Protein AF-A0A0Q9TL33-F1 (afdb_monomer)

pLDDT: mean 83.11, std 14.34, range [39.47, 98.44]

Mean predicted aligned error: 9.35 Å

Sequence (117 aa):
MSAASTEHEPSVVTLPAIECAPWCLDGHGHPDAPFPEDQVCRGETVQVPLTRAPLVEVGTDEWEREQLHFYLLRHAGAHMTTVEMYRGDLGETVSLTVDEAQALGEALLEAARRARA

Structure (mmCIF, N/CA/C/O backbone):
data_AF-A0A0Q9TL33-F1
#
_entry.id   AF-A0A0Q9TL33-F1
#
loop_
_atom_site.group_PDB
_atom_site.id
_atom_site.type_symbol
_atom_site.label_atom_id
_atom_site.label_alt_id
_atom_site.label_comp_id
_atom_site.label_asym_id
_atom_site.label_entity_id
_atom_site.label_seq_id
_atom_site.pdbx_PDB_ins_code
_atom_site.Cartn_x
_atom_site.Cartn_y
_atom_site.Cartn_z
_atom_site.occupancy
_atom_site.B_iso_or_equiv
_atom_site.auth_seq_id
_atom_site.auth_comp_id
_atom_site.auth_asym_id
_atom_site.auth_atom_id
_atom_site.pdbx_PDB_model_num
ATOM 1 N N . MET A 1 1 ? 37.772 35.009 -33.913 1.00 39.47 1 MET A N 1
ATOM 2 C CA . MET A 1 1 ? 37.209 33.722 -34.364 1.00 39.47 1 MET A CA 1
ATOM 3 C C . MET A 1 1 ? 36.877 32.939 -33.106 1.00 39.47 1 MET A C 1
ATOM 5 O O . MET A 1 1 ? 37.792 32.437 -32.470 1.00 39.47 1 MET A O 1
ATOM 9 N N . SER A 1 2 ? 35.619 32.983 -32.665 1.00 44.19 2 SER A N 1
ATOM 10 C CA . SER A 1 2 ? 35.162 32.258 -31.474 1.00 44.19 2 SER A CA 1
ATOM 11 C C . SER A 1 2 ? 34.949 30.797 -31.837 1.00 44.19 2 SER A C 1
ATOM 13 O O . SER A 1 2 ? 34.191 30.504 -32.759 1.00 44.19 2 SER A O 1
ATOM 15 N N . ALA A 1 3 ? 35.634 29.897 -31.137 1.00 44.16 3 ALA A N 1
ATOM 16 C CA . ALA A 1 3 ? 35.323 28.480 -31.183 1.00 44.16 3 ALA A CA 1
ATOM 17 C C . ALA A 1 3 ? 33.991 28.266 -30.453 1.00 44.16 3 ALA A C 1
ATOM 19 O O . ALA A 1 3 ? 33.862 28.628 -29.285 1.00 44.16 3 ALA A O 1
ATOM 20 N N . ALA A 1 4 ? 32.996 27.747 -31.168 1.00 47.25 4 ALA A N 1
ATOM 21 C CA . ALA A 1 4 ? 31.754 27.289 -30.571 1.00 47.25 4 ALA A CA 1
ATOM 22 C C . ALA A 1 4 ? 32.051 26.007 -29.785 1.00 47.25 4 ALA A C 1
ATOM 24 O O . ALA A 1 4 ? 32.533 25.026 -30.352 1.00 47.25 4 ALA A O 1
ATOM 25 N N . SER A 1 5 ? 31.805 26.041 -28.478 1.00 49.16 5 SER A N 1
ATOM 26 C CA . SER A 1 5 ? 31.795 24.847 -27.643 1.00 49.16 5 SER A CA 1
ATOM 27 C C . SER A 1 5 ? 30.585 24.009 -28.039 1.00 49.16 5 SER A C 1
ATOM 29 O O . SER A 1 5 ? 29.450 24.411 -27.806 1.00 49.16 5 SER A O 1
ATOM 31 N N . THR A 1 6 ? 30.826 22.872 -28.683 1.00 50.06 6 THR A N 1
ATOM 32 C CA . THR A 1 6 ? 29.796 21.865 -28.931 1.00 50.06 6 THR A CA 1
ATOM 33 C C . THR A 1 6 ? 29.438 21.228 -27.593 1.00 50.06 6 THR A C 1
ATOM 35 O O . THR A 1 6 ? 30.202 20.419 -27.065 1.00 50.06 6 THR A O 1
ATOM 38 N N . GLU A 1 7 ? 28.305 21.623 -27.021 1.00 49.69 7 GLU A N 1
ATOM 39 C CA . GLU A 1 7 ? 27.710 20.934 -25.881 1.00 49.69 7 GLU A CA 1
ATOM 40 C C . GLU A 1 7 ? 27.319 19.523 -26.346 1.00 49.69 7 GLU A C 1
ATOM 42 O O . GLU A 1 7 ? 26.477 19.346 -27.224 1.00 49.69 7 GLU A O 1
ATOM 47 N N . HIS A 1 8 ? 28.014 18.508 -25.830 1.00 44.88 8 HIS A N 1
ATOM 48 C CA . HIS A 1 8 ? 27.581 17.120 -25.944 1.00 44.88 8 HIS A CA 1
ATOM 49 C C . HIS A 1 8 ? 26.346 16.975 -25.050 1.00 44.88 8 HIS A C 1
ATOM 51 O O . HIS A 1 8 ? 26.486 16.845 -23.834 1.00 44.88 8 HIS A O 1
ATOM 57 N N . GLU A 1 9 ? 25.146 17.012 -25.632 1.00 54.84 9 GLU A N 1
ATOM 58 C CA . GLU A 1 9 ? 23.975 16.444 -24.966 1.00 54.84 9 GLU A CA 1
ATOM 59 C C . GLU A 1 9 ? 24.299 14.973 -24.670 1.00 54.84 9 GLU A C 1
ATOM 61 O O . GLU A 1 9 ? 24.617 14.220 -25.600 1.00 54.84 9 GLU A O 1
ATOM 66 N N . PRO A 1 10 ? 24.292 14.537 -23.398 1.00 54.75 10 PRO A N 1
ATOM 67 C CA . PRO A 1 10 ? 24.414 13.124 -23.113 1.00 54.75 10 PRO A CA 1
ATOM 68 C C . PRO A 1 10 ? 23.200 12.449 -23.745 1.00 54.75 10 PRO A C 1
ATOM 70 O O . PRO A 1 10 ? 22.064 12.695 -23.348 1.00 54.75 10 PRO A O 1
ATOM 73 N N . SER A 1 11 ? 23.445 11.616 -24.756 1.00 54.91 11 SER A N 1
ATOM 74 C CA . SER A 1 11 ? 22.450 10.685 -25.273 1.00 54.91 11 SER A CA 1
ATOM 75 C C . SER A 1 11 ? 22.003 9.829 -24.094 1.00 54.91 11 SER A C 1
ATOM 77 O O . SER A 1 11 ? 22.720 8.911 -23.696 1.00 54.91 11 SER A O 1
ATOM 79 N N . VAL A 1 12 ? 20.857 10.161 -23.497 1.00 61.66 12 VAL A N 1
ATOM 80 C CA . VAL A 1 12 ? 20.249 9.349 -22.447 1.00 61.66 12 VAL A CA 1
ATOM 81 C C . VAL A 1 12 ? 19.971 8.001 -23.090 1.00 61.66 12 VAL A C 1
ATOM 83 O O . VAL A 1 12 ? 19.131 7.885 -23.980 1.00 61.66 12 VAL A O 1
ATOM 86 N N . VAL A 1 13 ? 20.747 6.988 -22.713 1.00 63.00 13 VAL A N 1
ATOM 87 C CA . VAL A 1 13 ? 20.460 5.610 -23.098 1.00 63.00 13 VAL A CA 1
ATOM 88 C C . VAL A 1 13 ? 19.228 5.219 -22.297 1.00 63.00 13 VAL A C 1
ATOM 90 O O . VAL A 1 13 ? 19.333 4.796 -21.152 1.00 63.00 13 VAL A O 1
ATOM 93 N N . THR A 1 14 ? 18.051 5.453 -22.868 1.00 67.06 14 THR A N 1
ATOM 94 C CA . THR A 1 14 ? 16.791 5.043 -22.259 1.00 67.06 14 THR A CA 1
ATOM 95 C C . THR A 1 14 ? 16.703 3.526 -22.342 1.00 67.06 14 THR A C 1
ATOM 97 O O . THR A 1 14 ? 16.820 2.941 -23.424 1.00 67.06 14 THR A O 1
ATOM 100 N N . LEU A 1 15 ? 16.541 2.878 -21.193 1.00 78.62 15 LEU A N 1
ATOM 101 C CA . LEU A 1 15 ? 16.279 1.448 -21.135 1.00 78.62 15 LEU A CA 1
ATOM 102 C C . LEU A 1 15 ? 14.907 1.142 -21.748 1.00 78.62 15 LEU A C 1
ATOM 104 O O . LEU A 1 15 ? 14.012 1.988 -21.694 1.00 78.62 15 LEU A O 1
ATOM 108 N N . PRO A 1 16 ? 14.713 -0.050 -22.340 1.00 83.50 16 PRO A N 1
ATOM 109 C CA . PRO A 1 16 ? 13.380 -0.460 -22.753 1.00 83.50 16 PRO A CA 1
ATOM 110 C C . PRO A 1 16 ? 12.449 -0.478 -21.536 1.00 83.50 16 PRO A C 1
ATOM 112 O O . PRO A 1 16 ? 12.865 -0.855 -20.438 1.00 83.50 16 PRO A O 1
ATOM 115 N N . ALA A 1 17 ? 11.196 -0.078 -21.746 1.00 84.94 17 ALA A N 1
ATOM 116 C CA . ALA A 1 17 ? 10.186 -0.150 -20.703 1.00 84.94 17 ALA A CA 1
ATOM 117 C C . ALA A 1 17 ? 9.919 -1.611 -20.306 1.00 84.94 17 ALA A C 1
ATOM 119 O O . ALA A 1 17 ? 9.926 -2.501 -21.163 1.00 84.94 17 ALA A O 1
ATOM 120 N N . ILE A 1 18 ? 9.669 -1.861 -19.021 1.00 86.25 18 ILE A N 1
ATOM 121 C CA . ILE A 1 18 ? 9.295 -3.197 -18.545 1.00 86.25 18 ILE A CA 1
ATOM 122 C C . ILE A 1 18 ? 7.830 -3.509 -18.844 1.00 86.25 18 ILE A C 1
ATOM 124 O O . ILE A 1 18 ? 6.960 -2.640 -18.797 1.00 86.25 18 ILE A O 1
ATOM 128 N N . GLU A 1 19 ? 7.545 -4.782 -19.110 1.00 86.56 19 GLU A N 1
ATOM 129 C CA . GLU A 1 19 ? 6.171 -5.270 -19.171 1.00 86.56 19 GLU A CA 1
ATOM 130 C C . GLU A 1 19 ? 5.633 -5.456 -17.752 1.00 86.56 19 GLU A C 1
ATOM 132 O O . GLU A 1 19 ? 6.188 -6.216 -16.949 1.00 86.56 19 GLU A O 1
ATOM 137 N N . CYS A 1 20 ? 4.543 -4.759 -17.441 1.00 87.00 20 CYS A N 1
ATOM 138 C CA . CYS A 1 20 ? 3.948 -4.825 -16.120 1.00 87.00 20 CYS A CA 1
ATOM 139 C C . CYS A 1 20 ? 2.979 -5.987 -15.932 1.00 87.00 20 CYS A C 1
ATOM 141 O O . CYS A 1 20 ? 2.344 -6.484 -16.858 1.00 87.00 20 CYS A O 1
ATOM 143 N N . ALA A 1 21 ? 2.879 -6.433 -14.678 1.00 85.06 21 ALA A N 1
ATOM 144 C CA . ALA A 1 21 ? 1.940 -7.473 -14.294 1.00 85.06 21 ALA A CA 1
ATOM 145 C C . ALA A 1 21 ? 0.484 -6.998 -14.482 1.00 85.06 21 ALA A C 1
ATOM 147 O O . ALA A 1 21 ? 0.225 -5.810 -14.309 1.00 85.06 21 ALA A O 1
ATOM 148 N N . PRO A 1 22 ? -0.491 -7.900 -14.716 1.00 87.69 22 PRO A N 1
ATOM 149 C CA . PRO A 1 22 ? -1.877 -7.508 -15.010 1.00 87.69 22 PRO A CA 1
ATOM 150 C C . PRO A 1 22 ? -2.605 -6.734 -13.901 1.00 87.69 22 PRO A C 1
ATOM 152 O O . PRO A 1 22 ? -3.653 -6.153 -14.149 1.00 87.69 22 PRO A O 1
ATOM 155 N N . TRP A 1 23 ? -2.096 -6.776 -12.667 1.00 89.06 23 TRP A N 1
ATOM 156 C CA . TRP A 1 23 ? -2.632 -6.013 -11.535 1.00 89.06 23 TRP A CA 1
ATOM 157 C C . TRP A 1 23 ? -2.069 -4.590 -11.445 1.00 89.06 23 TRP A C 1
ATOM 159 O O . TRP A 1 23 ? -2.524 -3.811 -10.608 1.00 89.06 23 TRP A O 1
ATOM 169 N N . CYS A 1 24 ? -1.048 -4.261 -12.240 1.00 87.75 24 CYS A N 1
ATOM 170 C CA . CYS A 1 24 ? -0.496 -2.917 -12.306 1.00 87.75 24 CYS A CA 1
ATOM 171 C C . CYS A 1 24 ? -1.562 -1.981 -12.870 1.00 87.75 24 CYS A C 1
ATOM 173 O O . CYS A 1 24 ? -2.230 -2.326 -13.845 1.00 87.75 24 CYS A O 1
ATOM 175 N N . LEU A 1 25 ? -1.716 -0.799 -12.275 1.00 77.69 25 LEU A N 1
ATOM 176 C CA . LEU A 1 25 ? -2.530 0.229 -12.911 1.00 77.69 25 LEU A CA 1
ATOM 177 C C . LEU A 1 25 ? -1.700 0.841 -14.045 1.00 77.69 25 LEU A C 1
ATOM 179 O O . LEU A 1 25 ? -0.528 1.162 -13.832 1.00 77.69 25 LEU A O 1
ATOM 183 N N . ASP A 1 26 ? -2.286 1.023 -15.227 1.00 68.44 26 ASP A N 1
ATOM 184 C CA . ASP A 1 26 ? -1.598 1.690 -16.335 1.00 68.44 26 ASP A CA 1
ATOM 185 C C . ASP A 1 26 ? -1.116 3.081 -15.892 1.00 68.44 26 ASP A C 1
ATOM 187 O O . ASP A 1 26 ? -1.893 3.905 -15.406 1.00 68.44 26 ASP A O 1
ATOM 191 N N . GLY A 1 27 ? 0.189 3.331 -16.022 1.00 65.00 27 GLY A N 1
ATOM 192 C CA . GLY A 1 27 ? 0.822 4.582 -15.594 1.00 65.00 27 GLY A CA 1
ATOM 193 C C . GLY A 1 27 ? 1.082 4.712 -14.087 1.00 65.00 27 GLY A C 1
ATOM 194 O O . GLY A 1 27 ? 1.670 5.709 -13.674 1.00 65.00 27 GLY A O 1
ATOM 195 N N . HIS A 1 28 ? 0.704 3.731 -13.258 1.00 68.94 28 HIS A N 1
ATOM 196 C CA . HIS A 1 28 ? 1.134 3.676 -11.860 1.00 68.94 28 HIS A CA 1
ATOM 197 C C . HIS A 1 28 ? 2.405 2.834 -11.749 1.00 68.94 28 HIS A C 1
ATOM 199 O O . HIS A 1 28 ? 2.408 1.612 -11.886 1.00 68.94 28 HIS A O 1
ATOM 205 N N . GLY A 1 29 ? 3.509 3.525 -11.493 1.00 77.50 29 GLY A N 1
ATOM 206 C CA . GLY A 1 29 ? 4.857 2.976 -11.510 1.00 77.50 29 GLY A CA 1
ATOM 207 C C . GLY A 1 29 ? 5.768 3.861 -12.349 1.00 77.50 29 GLY A C 1
ATOM 208 O O . GLY A 1 29 ? 5.387 4.961 -12.748 1.00 77.50 29 GLY A O 1
ATOM 209 N N . HIS A 1 30 ? 6.962 3.360 -12.630 1.00 87.31 30 HIS A N 1
ATOM 210 C CA . HIS A 1 30 ? 7.913 4.026 -13.514 1.00 87.31 30 HIS A CA 1
ATOM 211 C C . HIS A 1 30 ? 8.428 3.024 -14.553 1.00 87.31 30 HIS A C 1
ATOM 213 O O . HIS A 1 30 ? 9.625 2.758 -14.611 1.00 87.31 30 HIS A O 1
ATOM 219 N N . PRO A 1 31 ? 7.541 2.389 -15.343 1.00 86.25 31 PRO A N 1
ATOM 220 C CA . PRO A 1 31 ? 7.930 1.269 -16.197 1.00 86.25 31 PRO A CA 1
ATOM 221 C C . PRO A 1 31 ? 8.967 1.660 -17.257 1.00 86.25 31 PRO A C 1
ATOM 223 O O . PRO A 1 31 ? 9.699 0.799 -17.732 1.00 86.25 31 PRO A O 1
ATOM 226 N N . ASP A 1 32 ? 9.037 2.943 -17.606 1.00 87.62 32 ASP A N 1
ATOM 227 C CA . ASP A 1 32 ? 9.939 3.561 -18.573 1.00 87.62 32 ASP A CA 1
ATOM 228 C C . ASP A 1 32 ? 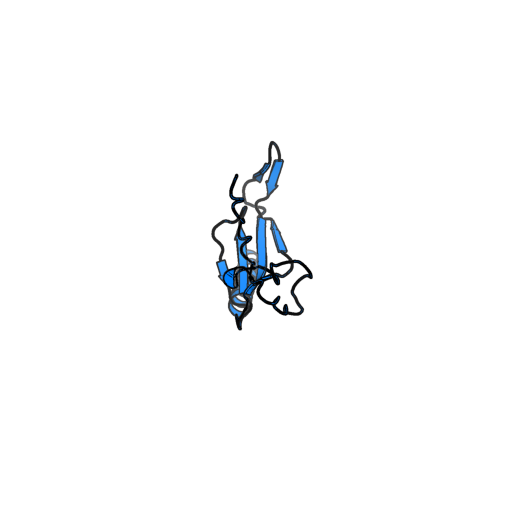11.037 4.421 -17.919 1.00 87.62 32 ASP A C 1
ATOM 230 O O . ASP A 1 32 ? 11.696 5.205 -18.607 1.00 87.62 32 ASP A O 1
ATOM 234 N N . ALA A 1 33 ? 11.269 4.277 -16.606 1.00 87.19 33 ALA A N 1
ATOM 235 C CA . ALA A 1 33 ? 12.351 4.987 -15.932 1.00 87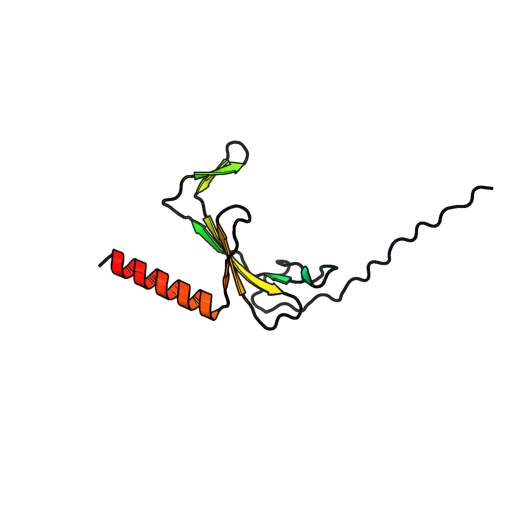.19 33 ALA A CA 1
ATOM 236 C C . ALA A 1 33 ? 13.712 4.734 -16.608 1.00 87.19 33 ALA A C 1
ATOM 238 O O . ALA A 1 33 ? 13.983 3.627 -17.088 1.00 87.19 33 ALA A O 1
ATOM 239 N N . PRO A 1 34 ? 14.598 5.749 -16.624 1.00 85.62 34 PRO A N 1
ATOM 240 C CA . PRO A 1 34 ? 15.899 5.645 -17.275 1.00 85.62 34 PRO A CA 1
ATOM 241 C C . PRO A 1 34 ? 16.873 4.728 -16.524 1.00 85.62 34 PRO A C 1
ATOM 243 O O . PRO A 1 34 ? 17.815 4.230 -17.140 1.00 85.62 34 PRO A O 1
ATOM 246 N N . PHE A 1 35 ? 16.656 4.500 -15.225 1.00 84.00 35 PHE A N 1
ATOM 247 C CA . PHE A 1 35 ? 17.489 3.640 -14.386 1.00 84.00 35 PHE A CA 1
ATOM 248 C C . PHE A 1 35 ? 16.748 2.340 -14.031 1.00 84.00 35 PHE A C 1
ATOM 250 O O . PHE A 1 35 ? 15.567 2.405 -13.683 1.00 84.00 35 PHE A O 1
ATOM 257 N N . PRO A 1 36 ? 17.403 1.161 -14.101 1.00 82.38 36 PRO A N 1
ATOM 258 C CA . PRO A 1 36 ? 16.750 -0.120 -13.819 1.00 82.38 36 PRO A CA 1
ATOM 259 C C . PRO A 1 36 ? 16.132 -0.203 -12.419 1.00 82.38 36 PRO A C 1
ATOM 261 O O . PRO A 1 36 ? 15.077 -0.802 -12.247 1.00 82.38 36 PRO A O 1
ATOM 264 N N . GLU A 1 37 ? 16.790 0.378 -11.417 1.00 82.62 37 GLU A N 1
ATOM 265 C CA . GLU A 1 37 ? 16.336 0.388 -10.025 1.00 82.62 37 GLU A CA 1
ATOM 266 C C . GLU A 1 37 ? 15.021 1.149 -9.830 1.00 82.62 37 GLU A C 1
ATOM 268 O O . GLU A 1 37 ? 14.211 0.771 -8.979 1.00 82.62 37 GLU A O 1
ATOM 273 N N . ASP A 1 38 ? 14.794 2.163 -10.663 1.00 85.75 38 ASP A N 1
ATOM 274 C CA . ASP A 1 38 ? 13.592 2.985 -10.648 1.00 85.75 38 ASP A CA 1
ATOM 275 C C . ASP A 1 38 ? 12.469 2.349 -11.471 1.00 85.75 38 ASP A C 1
ATOM 277 O O . ASP A 1 38 ? 11.306 2.690 -11.278 1.00 85.75 38 ASP A O 1
ATOM 281 N N . GLN A 1 39 ? 12.779 1.396 -12.358 1.00 90.44 39 GLN A N 1
ATOM 282 C CA . GLN A 1 39 ? 11.767 0.717 -13.157 1.00 90.44 39 GLN A CA 1
ATOM 283 C C . GLN A 1 39 ? 10.915 -0.219 -12.298 1.00 90.44 39 GLN A C 1
ATOM 285 O O . GLN A 1 39 ? 11.355 -1.285 -11.863 1.00 90.44 39 GLN A O 1
ATOM 290 N N . VAL A 1 40 ? 9.659 0.167 -12.071 1.00 90.94 40 VAL A N 1
ATOM 291 C CA . VAL A 1 40 ? 8.720 -0.575 -11.221 1.00 90.94 40 VAL A CA 1
ATOM 292 C C . VAL A 1 40 ? 7.308 -0.596 -11.792 1.00 90.94 40 VAL A C 1
ATOM 294 O O . VAL A 1 40 ? 6.853 0.366 -12.411 1.00 90.94 40 VAL A O 1
ATOM 297 N N . CYS A 1 41 ? 6.590 -1.672 -11.489 1.00 91.69 41 CYS A N 1
ATOM 298 C CA . CYS A 1 41 ? 5.147 -1.790 -11.6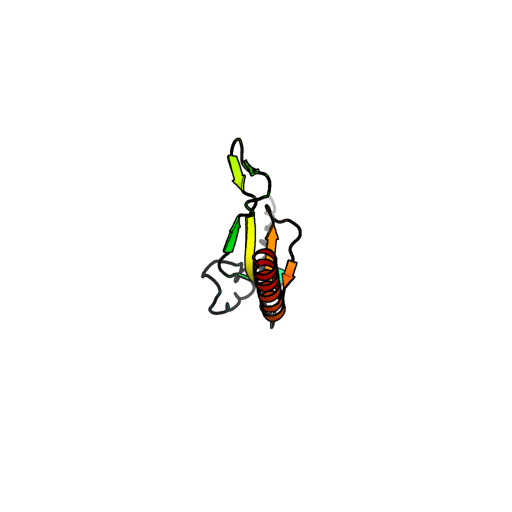50 1.00 91.69 41 CYS A CA 1
ATOM 299 C C . CYS A 1 41 ? 4.476 -1.609 -10.295 1.00 91.69 41 CYS A C 1
ATOM 301 O O . CYS A 1 41 ? 4.868 -2.268 -9.325 1.00 91.69 41 CYS A O 1
ATOM 303 N N . ARG A 1 42 ? 3.460 -0.747 -10.228 1.00 92.50 42 ARG A N 1
ATOM 304 C CA . ARG A 1 42 ? 2.769 -0.416 -8.983 1.00 92.50 42 ARG A CA 1
ATOM 305 C C . ARG A 1 42 ? 1.259 -0.608 -9.122 1.00 92.50 42 ARG A C 1
ATOM 307 O O . ARG A 1 42 ? 0.632 -0.187 -10.090 1.00 92.50 42 ARG A O 1
ATOM 314 N N . GLY A 1 43 ? 0.670 -1.274 -8.136 1.00 93.31 43 GLY A N 1
ATOM 315 C CA . GLY A 1 43 ? -0.773 -1.462 -8.044 1.00 93.31 43 GLY A CA 1
ATOM 316 C C . GLY A 1 43 ? -1.487 -0.230 -7.489 1.00 93.31 43 GLY A C 1
ATOM 317 O O . GLY A 1 43 ? -0.872 0.770 -7.106 1.00 93.31 43 GLY A O 1
ATOM 318 N N . GLU A 1 44 ? -2.809 -0.327 -7.397 1.00 92.62 44 GLU A N 1
ATOM 319 C CA . GLU A 1 44 ? -3.625 0.658 -6.690 1.00 92.62 44 GLU A CA 1
ATOM 320 C C . GLU A 1 44 ? -3.180 0.792 -5.222 1.00 92.62 44 GLU A C 1
ATOM 322 O O . GLU A 1 44 ? -2.808 -0.187 -4.571 1.00 92.62 44 GLU A O 1
ATOM 327 N N . THR A 1 45 ? -3.205 2.021 -4.699 1.00 91.25 45 THR A N 1
ATOM 328 C CA . THR A 1 45 ? -2.926 2.278 -3.282 1.00 91.25 45 THR A CA 1
ATOM 329 C C . THR A 1 45 ? -4.211 2.185 -2.477 1.00 91.25 45 THR A C 1
ATOM 331 O O . THR A 1 45 ? -5.129 2.977 -2.671 1.00 91.25 45 THR A O 1
ATOM 334 N N . VAL A 1 46 ? -4.246 1.249 -1.534 1.00 93.06 46 VAL A N 1
ATOM 335 C CA . VAL A 1 46 ? -5.323 1.113 -0.555 1.00 93.06 46 VAL A CA 1
ATOM 336 C C . VAL A 1 46 ? -4.981 1.935 0.682 1.00 93.06 46 VAL A C 1
ATOM 338 O O . VAL A 1 46 ? -3.830 1.957 1.118 1.00 93.06 46 VAL A O 1
ATOM 341 N N . GLN A 1 47 ? -5.986 2.600 1.252 1.00 90.69 47 GLN A N 1
ATOM 342 C CA . GLN A 1 47 ? -5.843 3.452 2.431 1.00 90.69 47 GLN A CA 1
ATOM 343 C C . GLN A 1 47 ? -6.818 3.008 3.528 1.00 90.69 47 GLN A C 1
ATOM 345 O O . GLN A 1 47 ? -8.009 2.810 3.274 1.00 90.69 47 GLN A O 1
ATOM 350 N N . VAL A 1 48 ? -6.319 2.832 4.752 1.00 90.31 48 VAL A N 1
ATOM 351 C CA . VAL A 1 48 ? -7.102 2.393 5.915 1.00 90.31 48 VAL A CA 1
ATOM 352 C C . VAL A 1 48 ? -6.963 3.416 7.048 1.00 90.31 48 VAL A C 1
ATOM 354 O O . VAL A 1 48 ? -5.883 3.527 7.632 1.00 90.31 48 VAL A O 1
ATOM 357 N N . PRO A 1 49 ? -8.040 4.134 7.425 1.00 88.25 49 PRO A N 1
ATOM 358 C CA . PRO A 1 49 ? -7.984 5.113 8.509 1.00 88.25 49 PRO A CA 1
ATOM 359 C C . PRO A 1 49 ? -7.731 4.470 9.882 1.00 88.25 49 PRO A C 1
ATOM 361 O O . PRO A 1 49 ? -8.483 3.597 10.327 1.00 88.25 49 PRO A O 1
ATOM 364 N N . LEU A 1 50 ? -6.735 4.965 10.617 1.00 85.75 50 LEU A N 1
ATOM 365 C CA . LEU A 1 50 ? -6.430 4.557 11.988 1.00 85.75 50 LEU A CA 1
ATOM 366 C C . LEU A 1 50 ? -7.272 5.378 12.973 1.00 85.75 50 LEU A C 1
ATOM 368 O O . LEU A 1 50 ? -6.854 6.394 13.515 1.00 85.75 50 LEU A O 1
ATOM 372 N N . THR A 1 51 ? -8.497 4.927 13.246 1.00 77.06 51 THR A N 1
ATOM 373 C CA . THR A 1 51 ? -9.525 5.717 13.961 1.00 77.06 51 THR A CA 1
ATOM 374 C C . THR A 1 51 ? -9.205 6.102 15.412 1.00 77.06 51 THR A C 1
ATOM 376 O O . THR A 1 51 ? -9.976 6.843 16.016 1.00 77.06 51 THR A O 1
ATOM 379 N N . ARG A 1 52 ? -8.143 5.549 16.007 1.00 78.12 52 ARG A N 1
ATOM 380 C CA . ARG A 1 52 ? -7.687 5.872 17.373 1.00 78.12 52 ARG A CA 1
ATOM 381 C C . ARG A 1 52 ? -6.417 6.726 17.402 1.00 78.12 52 ARG A C 1
ATOM 383 O O . ARG A 1 52 ? -6.01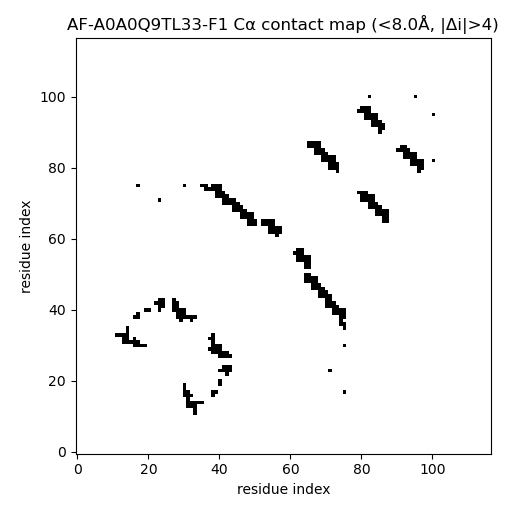1 7.132 18.487 1.00 78.12 52 ARG A O 1
ATOM 390 N N . ALA A 1 53 ? -5.795 6.960 16.251 1.00 71.62 53 ALA A N 1
ATOM 391 C CA . ALA A 1 53 ? -4.651 7.847 16.132 1.00 71.62 53 ALA A CA 1
ATOM 392 C C . ALA A 1 53 ? -5.101 9.320 16.194 1.00 71.62 53 ALA A C 1
ATOM 394 O O . ALA A 1 53 ? -6.265 9.614 15.885 1.00 71.62 53 ALA A O 1
ATOM 395 N N . PRO A 1 54 ? -4.222 10.246 16.621 1.00 74.31 54 PRO A N 1
ATOM 396 C CA . PRO A 1 54 ? -4.499 11.674 16.520 1.00 74.31 54 PRO A CA 1
ATOM 397 C C . PRO A 1 54 ? -4.722 12.083 15.057 1.00 74.31 54 PRO A C 1
ATOM 399 O O . PRO A 1 54 ? -4.313 11.386 14.127 1.00 74.31 54 PRO A O 1
ATOM 402 N N . LEU A 1 55 ? -5.378 13.229 14.862 1.00 82.44 55 LEU A N 1
ATOM 403 C CA . LEU A 1 55 ? -5.330 13.884 13.561 1.00 82.44 55 LEU A CA 1
ATOM 404 C C . LEU A 1 55 ? -3.884 14.315 13.293 1.00 82.44 55 LEU A C 1
ATOM 406 O O . LEU A 1 55 ? -3.196 14.771 14.210 1.00 82.44 55 LEU A O 1
ATOM 410 N N . VAL A 1 56 ? -3.449 14.167 12.052 1.00 80.94 56 VAL A N 1
ATOM 411 C CA . VAL A 1 56 ? -2.150 14.624 11.567 1.00 80.94 56 VAL A CA 1
ATOM 412 C C . VAL A 1 56 ? -2.369 15.819 10.649 1.00 80.94 56 VAL A C 1
ATOM 414 O O . VAL A 1 56 ? -3.333 15.841 9.883 1.00 80.94 56 VAL A O 1
ATOM 417 N N . GLU A 1 57 ? -1.513 16.830 10.771 1.00 83.81 57 GLU A N 1
ATOM 418 C CA . GLU A 1 57 ? -1.515 17.976 9.863 1.00 83.81 57 GLU A CA 1
ATOM 419 C C . GLU A 1 57 ? -0.915 17.525 8.527 1.00 83.81 57 GLU A C 1
ATOM 421 O O . GLU A 1 57 ? 0.221 17.053 8.492 1.00 83.81 57 GLU A O 1
ATOM 426 N N . VAL A 1 58 ? -1.691 17.625 7.448 1.00 82.31 58 VAL A N 1
ATOM 427 C CA . VAL A 1 58 ? -1.290 17.212 6.085 1.00 82.31 58 VAL A CA 1
ATOM 428 C C . VAL A 1 58 ? -1.075 18.409 5.153 1.00 82.31 58 VAL A C 1
ATOM 430 O O . VAL A 1 58 ? -0.616 18.264 4.024 1.00 82.31 58 VAL A O 1
ATOM 433 N N . GLY A 1 59 ? -1.376 19.612 5.637 1.00 82.12 59 GLY A N 1
ATOM 434 C CA . GLY A 1 59 ? -1.267 20.864 4.906 1.00 82.12 59 GLY A CA 1
ATOM 435 C C . GLY A 1 59 ? -1.545 22.045 5.828 1.00 82.12 59 GLY A C 1
ATOM 436 O O . GLY A 1 59 ? -1.916 21.868 6.985 1.00 82.12 59 GLY A O 1
ATOM 437 N N . THR A 1 60 ? -1.371 23.269 5.326 1.00 88.44 60 THR A N 1
ATOM 438 C CA . THR A 1 60 ? -1.670 24.474 6.113 1.00 88.44 60 THR A CA 1
ATOM 439 C C . THR A 1 60 ? -3.145 24.489 6.506 1.00 88.44 60 THR A C 1
ATOM 441 O O . THR A 1 60 ? -4.008 24.596 5.638 1.00 88.44 60 THR A O 1
ATOM 444 N N . ASP A 1 61 ? -3.414 24.388 7.809 1.00 84.62 61 ASP A N 1
ATOM 445 C CA . ASP A 1 61 ? -4.762 24.291 8.3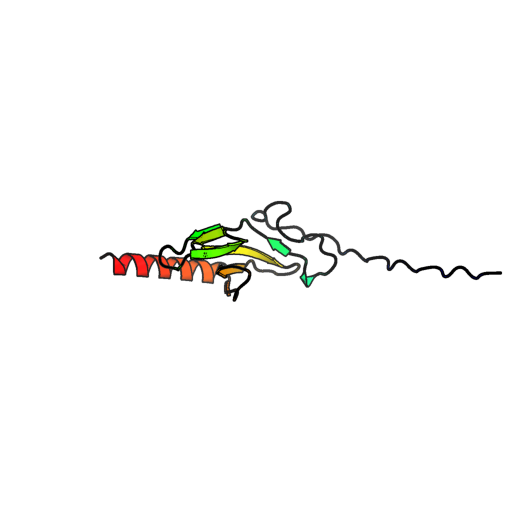85 1.00 84.62 61 ASP A CA 1
ATOM 446 C C . ASP A 1 61 ? -5.571 23.054 7.927 1.00 84.62 61 ASP A C 1
ATOM 448 O O . ASP A 1 61 ? -6.791 23.004 8.106 1.00 84.62 61 ASP A O 1
ATOM 452 N N . GLU A 1 62 ? -4.909 22.024 7.387 1.00 85.62 62 GLU A N 1
ATOM 453 C CA . GLU A 1 62 ? -5.540 20.782 6.935 1.00 85.62 62 GLU A CA 1
ATOM 454 C C . GLU A 1 62 ? -5.144 19.608 7.830 1.00 85.62 62 GLU A C 1
ATOM 456 O O . GLU A 1 62 ? -3.965 19.325 8.040 1.00 85.62 62 GLU A O 1
ATOM 461 N N . TRP A 1 63 ? -6.153 18.918 8.361 1.00 85.44 63 TRP A N 1
ATOM 462 C CA . TRP A 1 63 ? -5.982 17.847 9.336 1.00 85.44 63 TRP A CA 1
ATOM 463 C C . TRP A 1 63 ? -6.760 16.609 8.914 1.00 85.44 63 TRP A C 1
ATOM 465 O O . TRP A 1 63 ? -7.983 16.654 8.761 1.00 85.44 63 TRP A O 1
ATOM 475 N N . GLU A 1 64 ? -6.067 15.482 8.820 1.00 84.31 64 GLU A N 1
ATOM 476 C CA . GLU A 1 64 ? -6.661 14.198 8.462 1.00 84.31 64 GLU A CA 1
ATOM 477 C C . GLU A 1 64 ? -6.445 13.150 9.548 1.00 84.31 64 GLU A C 1
ATOM 479 O O . GLU A 1 64 ? -5.570 13.262 10.406 1.00 84.31 64 GLU A O 1
ATOM 484 N N . ARG A 1 65 ? -7.269 12.096 9.536 1.00 84.75 65 ARG A N 1
ATOM 485 C CA . ARG A 1 65 ? -6.973 10.912 10.349 1.00 84.75 65 ARG A CA 1
ATOM 486 C C . ARG A 1 65 ? -5.741 10.241 9.775 1.00 84.75 65 ARG A C 1
ATOM 488 O O . ARG A 1 65 ? -5.702 10.003 8.576 1.00 84.75 65 ARG A O 1
ATOM 495 N N . GLU A 1 66 ? -4.807 9.861 10.639 1.00 85.81 66 GLU A N 1
ATOM 496 C CA . GLU A 1 66 ? -3.668 9.049 10.221 1.00 85.81 66 GLU A CA 1
ATOM 497 C C . GLU A 1 66 ? -4.152 7.785 9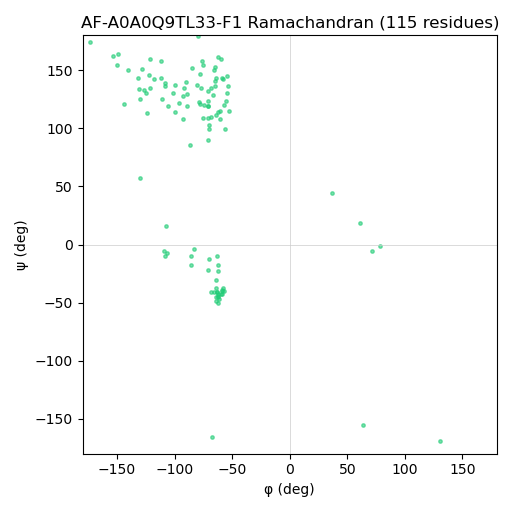.493 1.00 85.81 66 GLU A C 1
ATOM 499 O O . GLU A 1 66 ? -5.116 7.134 9.917 1.00 85.81 66 GLU A O 1
ATOM 504 N N . GLN A 1 67 ? -3.495 7.447 8.385 1.00 86.94 67 GLN A N 1
ATOM 505 C CA . GLN A 1 67 ? -3.878 6.336 7.523 1.00 86.94 67 GLN A CA 1
ATOM 506 C C . GLN A 1 67 ? -2.722 5.339 7.391 1.00 86.94 67 GLN A C 1
ATOM 508 O O . GLN A 1 67 ? -1.544 5.704 7.396 1.00 86.94 67 GLN A O 1
ATOM 513 N N . LEU A 1 68 ? -3.075 4.060 7.289 1.00 89.75 68 LEU A N 1
ATOM 514 C CA . LEU A 1 68 ? -2.182 3.010 6.820 1.00 89.75 68 LEU A CA 1
ATOM 515 C C . LEU A 1 68 ? -2.386 2.863 5.314 1.00 89.75 68 LEU A C 1
ATOM 517 O O . LEU A 1 68 ? -3.516 2.682 4.860 1.00 89.75 68 LEU A O 1
ATOM 521 N N . HIS A 1 69 ? -1.302 2.914 4.559 1.00 91.75 69 HIS A N 1
ATOM 522 C CA . HIS A 1 69 ? -1.309 2.781 3.113 1.00 91.75 69 HIS A CA 1
ATOM 523 C C . HIS A 1 69 ? -0.631 1.477 2.719 1.00 91.75 69 HIS A C 1
ATOM 525 O O . HIS A 1 69 ? 0.369 1.096 3.329 1.00 91.75 69 HIS A O 1
ATOM 531 N N . PHE A 1 70 ? -1.136 0.813 1.684 1.00 94.38 70 PHE A N 1
ATOM 532 C CA . PHE A 1 70 ? -0.417 -0.293 1.064 1.00 94.38 70 PHE A CA 1
ATOM 533 C C . PHE A 1 70 ? -0.730 -0.450 -0.423 1.00 94.38 70 PHE A C 1
ATOM 535 O O . PHE A 1 70 ? -1.790 -0.037 -0.893 1.00 94.38 70 PHE A O 1
ATOM 542 N N . TYR A 1 71 ? 0.201 -1.040 -1.168 1.00 94.19 71 TYR A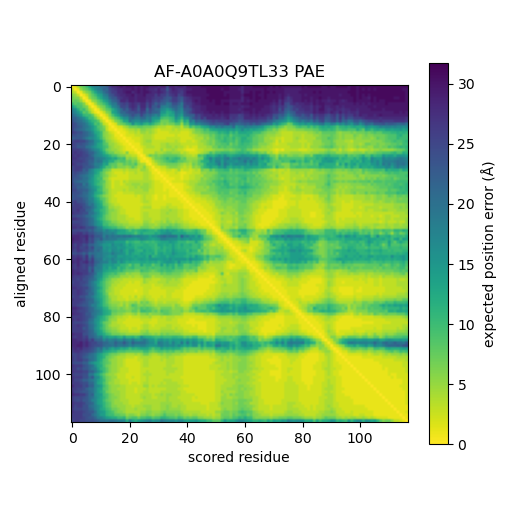 N 1
ATOM 543 C CA . TYR A 1 71 ? 0.070 -1.309 -2.601 1.00 94.19 71 TYR A CA 1
ATOM 544 C C . TYR A 1 71 ? 0.937 -2.500 -3.025 1.00 94.19 71 TYR A C 1
ATOM 546 O O . TYR A 1 71 ? 1.866 -2.888 -2.320 1.00 94.19 71 TYR A O 1
ATOM 554 N N . LEU A 1 72 ? 0.647 -3.072 -4.197 1.00 95.56 72 LEU A N 1
ATOM 555 C CA . LEU A 1 72 ? 1.506 -4.080 -4.824 1.00 95.56 72 LEU A CA 1
ATOM 556 C C . LEU A 1 72 ? 2.679 -3.414 -5.547 1.00 95.56 72 LEU A C 1
ATOM 558 O O . LEU A 1 72 ? 2.472 -2.431 -6.263 1.00 95.56 72 LEU A O 1
ATOM 562 N N . LEU A 1 73 ? 3.880 -3.971 -5.412 1.00 93.50 73 LEU A N 1
ATOM 563 C CA . LEU A 1 73 ? 5.088 -3.500 -6.085 1.00 93.50 73 LEU A CA 1
ATOM 564 C C . LEU A 1 73 ? 5.834 -4.659 -6.752 1.00 93.50 73 LEU A C 1
ATOM 566 O O . LEU A 1 73 ? 5.900 -5.777 -6.236 1.00 93.50 73 LEU A O 1
ATOM 570 N N . ARG A 1 74 ? 6.412 -4.392 -7.925 1.00 92.06 74 ARG A N 1
ATOM 571 C CA . ARG A 1 74 ? 7.365 -5.286 -8.587 1.00 92.06 74 ARG A CA 1
ATOM 572 C C . ARG A 1 74 ? 8.431 -4.466 -9.304 1.00 92.06 74 ARG A C 1
ATOM 574 O O . ARG A 1 74 ? 8.095 -3.697 -10.199 1.00 92.06 74 ARG A O 1
ATOM 581 N N . HIS A 1 75 ? 9.694 -4.661 -8.940 1.00 87.94 75 HIS A N 1
ATOM 582 C CA . HIS A 1 75 ? 10.830 -4.047 -9.633 1.00 87.94 75 HIS A CA 1
ATOM 583 C C . HIS A 1 75 ? 11.148 -4.745 -10.959 1.00 87.94 75 HIS A C 1
ATOM 585 O O . HIS A 1 75 ? 10.836 -5.925 -11.155 1.00 87.94 75 HIS A O 1
ATOM 591 N N . ALA A 1 76 ? 11.824 -4.030 -11.853 1.00 83.00 76 ALA A N 1
ATOM 592 C CA . ALA A 1 76 ? 12.393 -4.582 -13.070 1.00 83.00 76 ALA A CA 1
ATOM 593 C C . ALA A 1 76 ? 13.310 -5.771 -12.761 1.00 83.00 76 ALA A C 1
ATOM 595 O O . ALA A 1 76 ? 14.165 -5.722 -11.879 1.00 83.00 76 ALA A O 1
ATOM 596 N N . GLY A 1 77 ? 13.106 -6.879 -13.475 1.00 75.75 77 GLY A N 1
ATOM 597 C CA . GLY A 1 77 ? 13.873 -8.111 -13.275 1.00 75.75 77 GLY A CA 1
ATOM 598 C C . GLY A 1 77 ? 13.563 -8.865 -11.976 1.00 75.75 77 GLY A C 1
ATOM 599 O O . GLY A 1 77 ? 14.051 -9.982 -11.805 1.00 75.75 77 GLY A O 1
ATOM 600 N N . ALA A 1 78 ? 12.728 -8.325 -11.082 1.00 81.88 78 ALA A N 1
ATOM 601 C CA . ALA A 1 78 ? 12.299 -9.048 -9.897 1.00 81.88 78 ALA A CA 1
ATOM 602 C C . ALA A 1 78 ? 11.336 -10.177 -10.284 1.00 81.88 78 ALA A C 1
ATOM 604 O O . ALA A 1 78 ? 10.353 -9.988 -11.003 1.00 81.88 78 ALA A O 1
ATOM 605 N N . HIS A 1 79 ? 11.592 -11.368 -9.748 1.00 77.31 79 HIS A N 1
ATOM 606 C CA . HIS A 1 79 ? 10.720 -12.527 -9.944 1.00 77.31 79 HIS A CA 1
ATOM 607 C C . HIS A 1 79 ? 9.530 -12.557 -8.977 1.00 77.31 79 HIS A C 1
ATOM 609 O O . HIS A 1 79 ? 8.686 -13.445 -9.075 1.00 77.31 79 HIS A O 1
ATOM 615 N N . MET A 1 80 ? 9.451 -11.605 -8.043 1.00 86.88 80 MET A N 1
ATOM 616 C CA . MET A 1 80 ? 8.430 -11.577 -7.000 1.00 86.88 80 MET A CA 1
ATOM 617 C C . MET A 1 80 ? 7.709 -10.238 -6.923 1.00 86.88 80 MET A C 1
ATOM 619 O O . MET A 1 80 ? 8.252 -9.192 -7.261 1.00 86.88 80 MET A O 1
ATOM 623 N N . THR A 1 81 ? 6.453 -10.310 -6.490 1.00 93.06 81 THR A N 1
ATOM 624 C CA . THR A 1 81 ? 5.630 -9.150 -6.124 1.00 93.06 81 THR A CA 1
ATOM 625 C C . THR A 1 81 ? 5.645 -9.008 -4.617 1.00 93.06 81 THR A C 1
ATOM 627 O O . THR A 1 81 ? 5.508 -10.017 -3.922 1.00 93.06 81 THR A O 1
ATOM 630 N N . THR A 1 82 ? 5.774 -7.781 -4.136 1.00 95.31 82 THR A N 1
ATOM 631 C CA . THR A 1 82 ? 5.658 -7.443 -2.720 1.00 95.31 82 THR A CA 1
ATOM 632 C C . THR A 1 82 ? 4.406 -6.609 -2.468 1.00 95.31 82 THR A C 1
ATOM 634 O O . THR A 1 82 ? 3.840 -6.008 -3.383 1.00 95.31 82 THR A O 1
ATOM 637 N N . VAL A 1 83 ? 3.946 -6.615 -1.221 1.00 96.56 83 VAL A N 1
ATOM 638 C CA . VAL A 1 83 ? 3.026 -5.627 -0.669 1.00 96.56 83 VAL A CA 1
ATOM 639 C C . VAL A 1 83 ? 3.876 -4.651 0.130 1.00 96.56 83 VAL A C 1
ATOM 641 O O . VAL A 1 83 ? 4.466 -5.031 1.141 1.00 96.56 83 VAL A O 1
ATOM 644 N N . GLU A 1 84 ? 3.935 -3.406 -0.323 1.00 94.62 84 GLU A N 1
ATOM 645 C CA . GLU A 1 84 ? 4.567 -2.320 0.421 1.00 94.62 84 GLU A CA 1
ATOM 646 C C . GLU A 1 84 ? 3.526 -1.679 1.321 1.00 94.62 84 GLU A C 1
ATOM 648 O O . GLU A 1 84 ? 2.444 -1.326 0.850 1.00 94.62 84 GLU A O 1
ATOM 653 N N . MET A 1 85 ? 3.842 -1.524 2.603 1.00 94.12 85 MET A N 1
ATOM 654 C CA . MET A 1 85 ? 2.947 -0.951 3.599 1.00 94.12 85 MET A CA 1
ATOM 655 C C . MET A 1 85 ? 3.665 0.128 4.405 1.00 94.12 85 MET A C 1
ATOM 657 O O . MET A 1 85 ? 4.777 -0.082 4.883 1.00 94.12 85 MET A O 1
ATOM 661 N N . TYR A 1 86 ? 3.017 1.273 4.595 1.00 90.81 86 TYR A N 1
ATOM 662 C CA . TYR A 1 86 ? 3.575 2.403 5.336 1.00 90.81 86 TYR A CA 1
ATOM 663 C C . TYR A 1 86 ? 2.471 3.209 6.027 1.00 90.81 86 TYR A C 1
ATOM 665 O O . TYR A 1 86 ? 1.282 3.074 5.727 1.00 90.81 86 TYR A O 1
ATOM 673 N N . ARG A 1 87 ? 2.868 4.050 6.981 1.00 87.31 87 ARG A N 1
ATOM 674 C CA . ARG A 1 87 ? 1.973 4.929 7.742 1.00 87.31 87 ARG A CA 1
ATOM 675 C C . ARG A 1 87 ? 2.393 6.386 7.559 1.00 87.31 87 ARG A C 1
ATOM 677 O O . ARG A 1 87 ? 3.579 6.679 7.694 1.00 87.31 87 ARG A O 1
ATOM 684 N N . GLY A 1 88 ? 1.426 7.273 7.313 1.00 74.44 88 GLY A N 1
ATOM 685 C CA . GLY A 1 88 ? 1.676 8.703 7.076 1.00 74.44 88 GLY A CA 1
ATOM 686 C C . GLY A 1 88 ? 2.509 8.968 5.814 1.00 74.44 88 GLY A C 1
ATOM 687 O O . GLY A 1 88 ? 2.538 8.139 4.905 1.00 74.44 88 GLY A O 1
ATOM 688 N N . ASP A 1 89 ? 3.207 10.105 5.765 1.00 67.12 89 ASP A N 1
ATOM 689 C CA . ASP A 1 89 ? 4.069 10.466 4.632 1.00 67.12 89 ASP A CA 1
ATOM 690 C C . ASP A 1 89 ? 5.373 9.662 4.646 1.00 67.12 89 ASP A C 1
ATOM 692 O O . ASP A 1 89 ? 6.228 9.887 5.501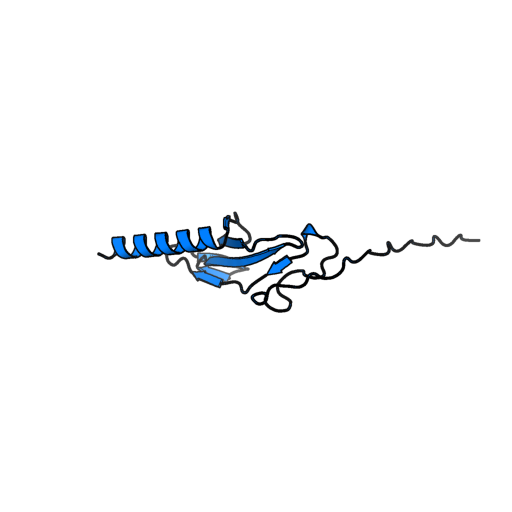 1.00 67.12 89 ASP A O 1
ATOM 696 N N . LEU A 1 90 ? 5.503 8.717 3.700 1.00 61.41 90 LEU A N 1
ATOM 697 C CA . LEU A 1 90 ? 6.713 7.928 3.391 1.00 61.41 90 LEU A CA 1
ATOM 698 C C . LEU A 1 90 ? 7.547 7.541 4.633 1.00 61.41 90 LEU A C 1
ATOM 700 O O . LEU A 1 90 ? 8.771 7.678 4.644 1.00 61.41 90 LEU A O 1
ATOM 704 N N . GLY A 1 91 ? 6.872 7.088 5.696 1.00 62.41 91 GLY A N 1
ATOM 705 C CA . GLY A 1 91 ? 7.514 6.613 6.919 1.00 62.41 91 GLY A CA 1
ATOM 706 C C . GLY A 1 91 ? 8.295 5.310 6.711 1.00 62.41 91 GLY A C 1
ATOM 707 O O . GLY A 1 91 ? 8.544 4.872 5.586 1.00 62.41 91 GLY A O 1
ATOM 708 N N . GLU A 1 92 ? 8.654 4.645 7.813 1.00 70.88 92 GLU A N 1
ATOM 709 C CA . GLU A 1 92 ? 9.217 3.290 7.757 1.00 70.88 92 GLU A CA 1
ATOM 710 C C . GLU A 1 92 ? 8.284 2.376 6.950 1.00 70.88 92 GLU A C 1
ATOM 712 O O . GLU A 1 92 ? 7.131 2.144 7.323 1.00 70.88 92 GLU A O 1
ATOM 717 N N . THR A 1 93 ? 8.787 1.906 5.809 1.00 86.50 93 THR A N 1
ATOM 718 C CA . THR A 1 93 ? 8.054 1.014 4.915 1.00 86.50 93 THR A CA 1
ATOM 719 C C . THR A 1 93 ? 8.367 -0.423 5.296 1.00 86.50 93 THR A C 1
ATOM 721 O O . THR A 1 93 ? 9.521 -0.784 5.532 1.00 86.50 93 THR A O 1
ATOM 724 N N . VAL A 1 94 ? 7.327 -1.245 5.360 1.00 92.25 94 VAL A N 1
ATOM 725 C CA . VAL A 1 94 ? 7.445 -2.692 5.494 1.00 92.25 94 VAL A CA 1
ATOM 726 C C . VAL A 1 94 ? 7.110 -3.309 4.146 1.00 92.25 94 VAL A C 1
ATOM 728 O O . VAL A 1 94 ? 5.991 -3.160 3.656 1.00 92.25 94 VAL A O 1
ATOM 731 N N . SER A 1 95 ? 8.076 -4.024 3.582 1.00 94.12 95 SER A N 1
ATOM 732 C CA . SER A 1 95 ? 7.911 -4.818 2.369 1.00 94.12 95 SER A CA 1
ATOM 733 C C . SER A 1 95 ? 7.625 -6.264 2.762 1.00 94.12 95 SER A C 1
ATOM 735 O O . SER A 1 95 ? 8.421 -6.886 3.466 1.00 94.12 95 SER A O 1
ATOM 737 N N . LEU A 1 96 ? 6.491 -6.803 2.322 1.00 96.12 96 LEU A N 1
ATOM 738 C CA . LEU A 1 96 ? 6.090 -8.188 2.574 1.00 96.12 96 LEU A CA 1
ATOM 739 C C . LEU A 1 96 ? 5.966 -8.933 1.251 1.00 96.12 96 LEU A C 1
ATOM 741 O O . LEU A 1 96 ? 5.455 -8.391 0.273 1.00 96.12 96 LEU A O 1
ATOM 745 N N . THR A 1 97 ? 6.351 -10.202 1.210 1.00 95.88 97 THR A N 1
ATOM 746 C CA . THR A 1 97 ? 5.872 -11.088 0.142 1.00 95.88 97 THR A CA 1
ATOM 747 C C . THR A 1 97 ? 4.345 -11.225 0.210 1.00 95.88 97 THR A C 1
ATOM 749 O O . THR A 1 97 ? 3.719 -10.953 1.238 1.00 95.88 97 THR A O 1
ATOM 752 N N . VAL A 1 98 ? 3.718 -11.671 -0.883 1.00 95.56 98 VAL A N 1
ATOM 753 C CA . VAL A 1 98 ? 2.258 -11.893 -0.917 1.00 95.56 98 VAL A CA 1
ATOM 754 C C . VAL A 1 98 ? 1.810 -12.883 0.170 1.00 95.56 98 VAL A C 1
ATOM 756 O O . VAL A 1 98 ? 0.807 -12.636 0.839 1.00 95.56 98 VAL A O 1
ATOM 759 N N . ASP A 1 99 ? 2.580 -13.950 0.400 1.00 97.12 99 ASP A N 1
ATOM 760 C CA . ASP A 1 99 ? 2.265 -14.965 1.413 1.00 97.12 99 ASP A CA 1
ATOM 761 C C . ASP A 1 99 ? 2.385 -14.406 2.842 1.00 97.12 99 ASP A C 1
ATOM 763 O O . ASP A 1 99 ? 1.528 -14.661 3.691 1.00 97.12 99 ASP A O 1
ATOM 767 N N . GLU A 1 100 ? 3.409 -13.589 3.113 1.00 98.00 100 GLU A N 1
ATOM 768 C CA . GLU A 1 100 ? 3.574 -12.913 4.407 1.00 98.00 100 GLU A CA 1
ATOM 769 C C . GLU A 1 100 ? 2.458 -11.895 4.665 1.00 98.00 100 GLU A C 1
ATOM 771 O O . GLU A 1 100 ? 1.931 -11.825 5.777 1.00 98.00 100 GLU A O 1
ATOM 776 N N . ALA A 1 101 ? 2.055 -11.137 3.641 1.00 97.25 101 ALA A N 1
ATOM 777 C CA . ALA A 1 101 ? 0.946 -10.195 3.742 1.00 97.25 101 ALA A CA 1
ATOM 778 C C . ALA A 1 101 ? -0.381 -10.913 4.036 1.00 97.25 101 ALA A C 1
ATOM 780 O O . ALA A 1 101 ? -1.160 -10.453 4.877 1.00 97.25 101 ALA A O 1
ATOM 781 N N . GLN A 1 102 ? -0.622 -12.066 3.402 1.00 98.06 102 GLN A N 1
ATOM 782 C CA . GLN A 1 102 ? -1.792 -12.891 3.693 1.00 98.06 102 GLN A CA 1
ATOM 783 C C . GLN A 1 102 ? -1.770 -13.394 5.143 1.00 98.06 102 GLN A C 1
ATOM 785 O O . GLN A 1 102 ? -2.749 -13.207 5.870 1.00 98.06 102 GLN A O 1
ATOM 790 N N . ALA A 1 103 ? -0.651 -13.973 5.587 1.00 98.25 103 ALA A N 1
ATOM 791 C CA . ALA A 1 103 ? -0.505 -14.472 6.952 1.00 98.25 103 ALA A CA 1
ATOM 792 C C . ALA A 1 103 ? -0.708 -13.360 8.000 1.00 98.25 103 ALA A C 1
ATOM 794 O O . ALA A 1 103 ? -1.376 -13.569 9.017 1.00 98.25 103 ALA A O 1
ATOM 795 N N . LEU A 1 104 ? -0.189 -12.155 7.737 1.00 97.25 104 LEU A N 1
ATOM 796 C CA . LEU A 1 104 ? -0.415 -10.983 8.580 1.00 97.25 104 LEU A CA 1
ATOM 797 C C . LEU A 1 104 ? -1.904 -10.611 8.645 1.00 97.25 104 LEU A C 1
ATOM 799 O O . LEU A 1 104 ? -2.439 -10.400 9.735 1.00 97.25 104 LEU A O 1
ATOM 803 N N . GLY A 1 105 ? -2.589 -10.557 7.499 1.00 96.62 105 GLY A N 1
ATOM 804 C CA . GLY A 1 105 ? -4.019 -10.251 7.430 1.00 96.62 105 GLY A CA 1
ATOM 805 C C . GLY A 1 105 ? -4.880 -11.245 8.217 1.00 96.62 105 GLY A C 1
ATOM 806 O O . GLY A 1 105 ? -5.773 -10.844 8.970 1.00 96.62 105 GLY A O 1
ATOM 807 N N . GLU A 1 106 ? -4.575 -12.538 8.108 1.00 98.44 106 GLU A N 1
ATOM 808 C CA . GLU A 1 106 ? -5.245 -13.598 8.868 1.00 98.44 106 GLU A CA 1
ATOM 809 C C . GLU A 1 106 ? -5.033 -13.438 10.382 1.00 98.44 106 GLU A C 1
ATOM 811 O O . GLU A 1 106 ? -5.994 -13.506 11.157 1.00 98.44 106 GLU A O 1
ATOM 816 N N . ALA A 1 107 ? -3.799 -13.155 10.813 1.00 98.38 107 ALA A N 1
ATOM 817 C CA . ALA A 1 107 ? -3.474 -12.938 12.221 1.00 98.38 107 ALA A CA 1
ATOM 818 C C . ALA A 1 107 ? -4.189 -11.706 12.807 1.00 98.38 107 ALA A C 1
ATOM 820 O O . ALA A 1 107 ? -4.711 -11.762 13.926 1.00 98.38 107 ALA A O 1
ATOM 821 N N . LEU A 1 108 ? -4.265 -10.608 12.048 1.00 96.44 108 LEU A N 1
ATOM 822 C CA . LEU A 1 108 ? -4.994 -9.398 12.443 1.00 96.44 108 LEU A CA 1
ATOM 823 C C . LEU A 1 108 ? -6.492 -9.673 12.615 1.00 96.44 108 LEU A C 1
ATOM 825 O O . LEU A 1 108 ? -7.096 -9.252 13.608 1.00 96.44 108 LEU A O 1
ATOM 829 N N . LEU A 1 109 ? -7.091 -10.406 11.674 1.00 97.69 109 LEU A N 1
ATOM 830 C CA . LEU A 1 109 ? -8.502 -10.774 11.735 1.00 97.69 109 LEU A CA 1
ATOM 831 C C . LEU A 1 109 ? -8.804 -11.651 12.956 1.00 97.69 109 LEU A C 1
ATOM 833 O O . LEU A 1 109 ? -9.801 -11.432 13.649 1.00 97.69 109 LEU A O 1
ATOM 837 N N . GLU A 1 110 ? -7.938 -12.618 13.244 1.00 98.25 110 GLU A N 1
ATOM 838 C CA . GLU A 1 110 ? -8.071 -13.487 14.409 1.00 98.25 110 GLU A CA 1
ATOM 839 C C . GLU A 1 110 ? -7.960 -12.707 15.727 1.00 98.25 110 GLU A C 1
ATOM 841 O O . GLU A 1 110 ? -8.803 -12.864 16.615 1.00 98.25 110 GLU A O 1
ATOM 846 N N . AL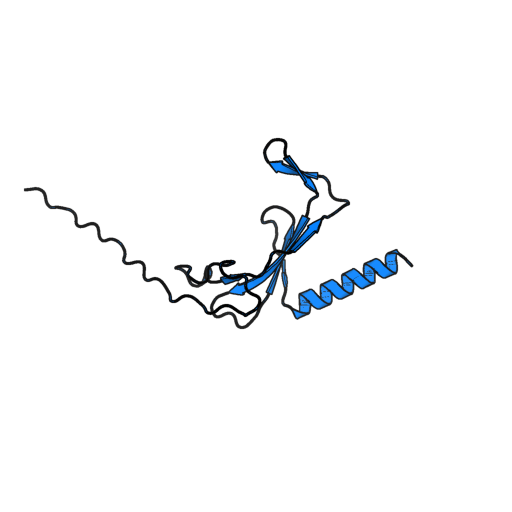A A 1 111 ? -6.986 -11.801 15.850 1.00 97.88 111 ALA A N 1
ATOM 847 C CA . ALA A 1 111 ? -6.856 -10.939 17.024 1.00 97.88 111 ALA A CA 1
ATOM 848 C C . ALA A 1 111 ? -8.113 -10.077 17.247 1.00 97.88 111 ALA A C 1
ATOM 850 O O . ALA A 1 111 ? -8.616 -9.978 18.370 1.00 97.88 111 ALA A O 1
ATOM 851 N N . ALA A 1 112 ? -8.668 -9.505 16.173 1.00 96.75 112 ALA A N 1
ATOM 852 C CA . ALA A 1 112 ? -9.888 -8.707 16.238 1.00 96.75 112 ALA A CA 1
ATOM 853 C C . ALA A 1 112 ? -11.111 -9.525 16.682 1.00 96.75 112 ALA A C 1
ATOM 855 O O . ALA A 1 112 ? -11.941 -9.014 17.435 1.00 96.75 112 ALA A O 1
ATOM 856 N N . ARG A 1 113 ? -11.228 -10.787 16.244 1.00 97.94 113 ARG A N 1
ATOM 857 C CA . ARG A 1 113 ? -12.291 -11.697 16.701 1.00 97.94 113 ARG A CA 1
ATOM 858 C C . ARG A 1 113 ? -12.161 -11.999 18.188 1.00 97.94 113 ARG A C 1
ATOM 860 O O . ARG A 1 113 ? -13.142 -11.850 18.909 1.00 97.94 113 ARG A O 1
ATOM 867 N N . ARG A 1 114 ? -10.959 -12.353 18.655 1.00 97.50 114 ARG A N 1
ATOM 868 C CA . ARG A 1 114 ? -10.701 -12.654 20.075 1.00 97.50 114 ARG A CA 1
ATOM 869 C C . ARG A 1 114 ? -11.038 -11.489 20.994 1.00 97.50 114 ARG A C 1
ATOM 871 O O . ARG A 1 114 ? -11.585 -11.708 22.062 1.00 97.50 114 ARG A O 1
ATOM 878 N N . ALA A 1 115 ? -10.744 -10.261 20.576 1.00 95.75 115 ALA A N 1
ATOM 879 C CA . ALA A 1 115 ? -11.040 -9.069 21.367 1.00 95.75 115 ALA A CA 1
ATOM 880 C C . ALA A 1 115 ? -12.544 -8.736 21.473 1.00 95.75 115 ALA A C 1
ATOM 882 O O . ALA A 1 115 ? -12.914 -7.864 22.256 1.00 95.75 115 ALA A O 1
ATOM 883 N N . ARG A 1 116 ? -13.400 -9.366 20.656 1.00 94.00 116 ARG A N 1
ATOM 884 C CA . ARG A 1 116 ? -14.854 -9.128 20.606 1.00 94.00 116 ARG A CA 1
ATOM 885 C C . ARG A 1 116 ? -15.687 -10.278 21.179 1.00 94.00 116 ARG A C 1
ATOM 887 O O . ARG A 1 116 ? -16.902 -10.117 21.274 1.00 94.00 116 ARG A O 1
ATOM 894 N N . ALA A 1 117 ? -15.059 -11.418 21.460 1.00 82.94 117 ALA A N 1
ATOM 895 C CA . ALA A 1 117 ? -15.684 -12.569 22.106 1.00 82.94 117 ALA A CA 1
ATOM 896 C C . ALA A 1 117 ? -15.815 -12.328 23.615 1.00 82.94 117 ALA A C 1
ATOM 898 O O . ALA A 1 117 ? -16.840 -12.773 24.176 1.00 82.94 117 ALA A O 1
#

Secondary structure (DSSP, 8-state):
-PPP---------PPPPPPPPTTSPTTSB-TT-SSTTT-EEE-PPEEEE-TTSPEEEEETTEEEE-EEEEEEEEETT-S--EEEEEETTT-S-EEEEHHHHHHHHHHHHHHHHHTT-

Foldseek 3Di:
DDDDDDPPPPPLPFDDFDDEDPQFDVVPACRRDSDQQRRKGKHDKDKAFPVPADWDAPDDVDTDGKIKIWIWMDGRPGPFIWIWIDIDDPPDIDTHGPVRVVVVVVVVVVVVVVVVD

Radius of gyration: 21.07 Å; Cα contacts (8 Å, |Δi|>4): 175; chains: 1; bounding box: 53×49×56 Å

Nearest PDB structures (foldseek):
  2nyk-assembly1_A  TM=3.848E-01  e=2.541E+00  Murid betaherpesvirus 1
  6phu-assembly1_A  TM=4.829E-01  e=9.127E+00  Streptococcus pneumoniae TIGR4
  4gn2-assembly1_A  TM=2.464E-01  e=3.964E+00  Pseudomonas aeruginosa

Solvent-accessible surface area (backbone atoms only — not comparable to full-atom values): 6974 Å² total; per-residue (Å²): 136,84,82,79,82,79,78,78,74,77,79,76,74,67,47,81,59,58,88,64,60,93,71,36,40,90,87,39,55,30,39,64,37,65,45,67,90,58,13,22,32,19,32,66,76,48,77,44,73,40,89,85,53,64,71,39,78,80,49,95,97,34,70,41,66,37,36,41,36,35,28,42,38,32,48,60,92,52,95,58,56,31,38,41,34,34,45,65,85,86,40,80,67,48,79,27,46,60,69,56,48,50,54,49,53,53,52,53,52,51,54,57,50,64,78,72,111